Protein AF-A0A3D2UHZ9-F1 (afdb_monomer)

Sequence (102 aa):
VPLTVGFVSKWYLLQAAIKGGNWLAAVVVVVGSLMALVYIWKVIEVAYFKRRENDDPIEEAPLSLLIPTWTLVAASFWFGIDAGTTSDVAMSAAESLLGMMQ

Radius of gyration: 19.24 Å; Cα contacts (8 Å, |Δi|>4): 44; chains: 1; bounding box: 38×32×55 Å

Structure (mmCIF, N/CA/C/O backbone):
data_AF-A0A3D2UHZ9-F1
#
_entry.id   AF-A0A3D2UHZ9-F1
#
loop_
_atom_site.group_PDB
_atom_site.id
_atom_site.type_symbol
_atom_site.label_atom_id
_atom_site.label_alt_id
_atom_site.label_comp_id
_atom_site.label_asym_id
_atom_site.label_entity_id
_atom_site.label_seq_id
_atom_site.pdbx_PDB_ins_code
_atom_site.Cartn_x
_atom_site.Cartn_y
_atom_site.Cartn_z
_atom_site.occupancy
_atom_site.B_iso_or_equiv
_atom_site.auth_seq_id
_atom_site.auth_comp_id
_atom_site.auth_asym_id
_atom_site.auth_atom_id
_atom_site.pdbx_PDB_model_num
ATOM 1 N N . VAL A 1 1 ? -0.664 -6.940 0.789 1.00 71.00 1 VAL A N 1
ATOM 2 C CA . VAL A 1 1 ? 0.738 -7.308 1.070 1.00 71.00 1 VAL A CA 1
ATOM 3 C C . VAL A 1 1 ? 1.079 -6.755 2.441 1.00 71.00 1 VAL A C 1
ATOM 5 O O . VAL A 1 1 ? 0.888 -5.553 2.620 1.00 71.00 1 VAL A O 1
ATOM 8 N N . PRO A 1 2 ? 1.462 -7.598 3.413 1.00 72.62 2 PRO A N 1
ATOM 9 C CA . PRO A 1 2 ? 1.885 -7.127 4.733 1.00 72.62 2 PRO A CA 1
ATOM 10 C C . PRO A 1 2 ? 2.958 -6.033 4.601 1.00 72.62 2 PRO A C 1
ATOM 12 O O . PRO A 1 2 ? 3.725 -6.068 3.643 1.00 72.62 2 PRO A O 1
ATOM 15 N N . LEU A 1 3 ? 2.997 -5.071 5.531 1.00 73.81 3 LEU A N 1
ATOM 16 C CA . LEU A 1 3 ? 3.972 -3.958 5.574 1.00 73.81 3 LEU A CA 1
ATOM 17 C C . LEU A 1 3 ? 3.818 -2.855 4.511 1.00 73.81 3 LEU A C 1
ATOM 19 O O . LEU A 1 3 ? 4.672 -1.982 4.408 1.00 73.81 3 LEU A O 1
ATOM 23 N N . THR A 1 4 ? 2.737 -2.855 3.730 1.00 84.94 4 THR A N 1
ATOM 24 C CA . THR A 1 4 ? 2.414 -1.729 2.836 1.00 84.94 4 THR A CA 1
ATOM 25 C C . THR A 1 4 ? 1.359 -0.839 3.473 1.00 84.94 4 THR A C 1
ATOM 27 O O . THR A 1 4 ? 0.419 -1.346 4.093 1.00 84.94 4 THR A O 1
ATOM 30 N N . VAL A 1 5 ? 1.456 0.477 3.271 1.00 84.94 5 VAL A N 1
ATOM 31 C CA . VAL A 1 5 ? 0.471 1.440 3.801 1.00 84.94 5 VAL A CA 1
ATOM 32 C C . VAL A 1 5 ? -0.976 1.069 3.430 1.00 84.94 5 VAL A C 1
ATOM 34 O O . VAL A 1 5 ? -1.875 1.108 4.267 1.00 84.94 5 VAL A O 1
ATOM 37 N N . GLY A 1 6 ? -1.201 0.566 2.210 1.00 84.88 6 GLY A N 1
ATOM 38 C CA . GLY A 1 6 ? -2.527 0.134 1.758 1.00 84.88 6 GLY A CA 1
ATOM 39 C C . GLY A 1 6 ? -3.084 -1.090 2.496 1.00 84.88 6 GLY A C 1
ATOM 40 O O . GLY A 1 6 ? -4.302 -1.264 2.559 1.00 84.88 6 GLY A O 1
ATOM 41 N N . PHE A 1 7 ? -2.228 -1.945 3.067 1.00 86.94 7 PHE A N 1
ATOM 42 C CA . PHE A 1 7 ? -2.672 -3.041 3.932 1.00 86.94 7 PHE A CA 1
ATOM 43 C C . PHE A 1 7 ? -3.131 -2.520 5.293 1.00 86.94 7 PHE A C 1
ATOM 45 O O . PHE A 1 7 ? -4.193 -2.928 5.761 1.00 86.94 7 PHE A O 1
ATOM 52 N N . VAL A 1 8 ? -2.382 -1.582 5.880 1.00 87.00 8 VAL A N 1
ATOM 53 C CA . VAL A 1 8 ? -2.721 -0.953 7.162 1.00 87.00 8 VAL A CA 1
ATOM 54 C C . VAL A 1 8 ? -4.105 -0.308 7.083 1.00 87.00 8 VAL A C 1
ATOM 56 O O . VAL A 1 8 ? -4.980 -0.662 7.870 1.00 87.00 8 VAL A O 1
ATOM 59 N N . SER A 1 9 ? -4.371 0.537 6.081 1.00 87.31 9 SER A N 1
ATOM 60 C CA . SER A 1 9 ? -5.676 1.207 5.942 1.00 87.31 9 SER A CA 1
ATOM 61 C C . SER A 1 9 ? -6.847 0.218 5.872 1.00 87.31 9 SER A C 1
ATOM 63 O O . SER A 1 9 ? -7.860 0.388 6.550 1.00 87.31 9 SER A O 1
ATOM 65 N N . LYS A 1 10 ? -6.705 -0.862 5.095 1.00 89.62 10 LYS A N 1
ATOM 66 C CA . LYS A 1 10 ? -7.738 -1.905 4.978 1.00 89.62 10 LYS A CA 1
ATOM 67 C C . LYS A 1 10 ? -7.926 -2.686 6.273 1.00 89.62 10 LYS A C 1
ATOM 69 O O . LYS A 1 10 ? -9.048 -3.070 6.590 1.00 89.62 10 LYS A O 1
ATOM 74 N N . TRP A 1 11 ? -6.847 -2.909 7.018 1.00 90.25 11 TRP A N 1
ATOM 75 C CA . TRP A 1 11 ? -6.897 -3.583 8.309 1.00 90.25 11 TRP A CA 1
ATOM 76 C C . TRP A 1 11 ? -7.691 -2.775 9.340 1.00 90.25 11 TRP A C 1
ATOM 78 O O . TRP A 1 11 ? -8.543 -3.338 10.027 1.00 90.25 11 TRP A O 1
ATOM 88 N N . TYR A 1 12 ? -7.488 -1.455 9.396 1.00 90.56 12 TYR A N 1
ATOM 89 C CA . TYR A 1 12 ? -8.297 -0.570 10.242 1.00 90.56 12 TYR A CA 1
ATOM 90 C C . TYR A 1 12 ? -9.774 -0.583 9.836 1.00 90.56 12 TYR A C 1
ATOM 92 O O . TYR A 1 12 ? -10.633 -0.739 10.702 1.00 90.56 12 TYR A O 1
ATOM 100 N N . LEU A 1 13 ? -10.078 -0.501 8.535 1.00 92.06 13 LEU A N 1
ATOM 101 C CA . LEU A 1 13 ? -11.461 -0.572 8.042 1.00 92.06 13 LEU A CA 1
ATOM 102 C C . LEU A 1 13 ? -12.138 -1.897 8.403 1.00 92.06 13 LEU A C 1
ATOM 104 O O . LEU A 1 13 ? -13.285 -1.902 8.845 1.00 92.06 13 LEU A O 1
ATOM 108 N N . LEU A 1 14 ? -11.427 -3.016 8.254 1.00 94.62 14 LEU A N 1
ATOM 109 C CA . LEU A 1 14 ? -11.942 -4.334 8.607 1.00 94.62 14 LEU A CA 1
ATOM 110 C C . LEU A 1 14 ? -12.222 -4.441 10.113 1.00 94.62 14 LEU A C 1
ATOM 112 O O . LEU A 1 14 ? -13.304 -4.875 10.507 1.00 94.62 14 LEU A O 1
ATOM 116 N N . GLN A 1 15 ? -11.280 -4.005 10.955 1.00 93.56 15 GLN A N 1
ATOM 117 C CA . GLN A 1 15 ? -11.464 -3.998 12.407 1.00 93.56 15 GLN A CA 1
ATOM 118 C C . GLN A 1 15 ? -12.625 -3.095 12.838 1.00 93.56 15 GLN A C 1
ATOM 120 O O . GLN A 1 15 ? -13.430 -3.505 13.674 1.00 93.56 15 GLN A O 1
ATOM 125 N N . ALA A 1 16 ? -12.730 -1.891 12.271 1.00 92.69 16 ALA A N 1
ATOM 126 C CA . ALA A 1 16 ? -13.808 -0.954 12.570 1.00 92.69 16 ALA A CA 1
ATOM 127 C C . ALA A 1 16 ? -15.175 -1.513 12.147 1.00 92.69 16 ALA A C 1
ATOM 129 O O . ALA A 1 16 ? -16.125 -1.447 12.923 1.00 92.69 16 ALA A O 1
ATOM 130 N N . ALA A 1 17 ? -15.266 -2.132 10.965 1.00 94.50 17 ALA A N 1
ATOM 131 C CA . ALA A 1 17 ? -16.493 -2.755 10.477 1.00 94.50 17 ALA A CA 1
ATOM 132 C C . ALA A 1 17 ? -16.957 -3.909 11.379 1.00 94.50 17 ALA A C 1
ATOM 134 O O . ALA A 1 17 ? -18.131 -3.968 11.737 1.00 94.50 17 ALA A O 1
ATOM 135 N N . ILE A 1 18 ? -16.037 -4.787 11.796 1.00 95.44 18 ILE A N 1
ATOM 136 C CA . ILE A 1 18 ? -16.356 -5.906 12.694 1.00 95.44 18 ILE A CA 1
ATOM 137 C C . ILE A 1 18 ? -16.782 -5.387 14.074 1.00 95.44 18 ILE A C 1
ATOM 139 O O . ILE A 1 18 ? -17.820 -5.804 14.584 1.00 95.44 18 ILE A O 1
ATOM 143 N N . LYS A 1 19 ? -16.028 -4.449 14.667 1.00 93.75 19 LYS A N 1
ATOM 144 C CA . LYS A 1 19 ? -16.365 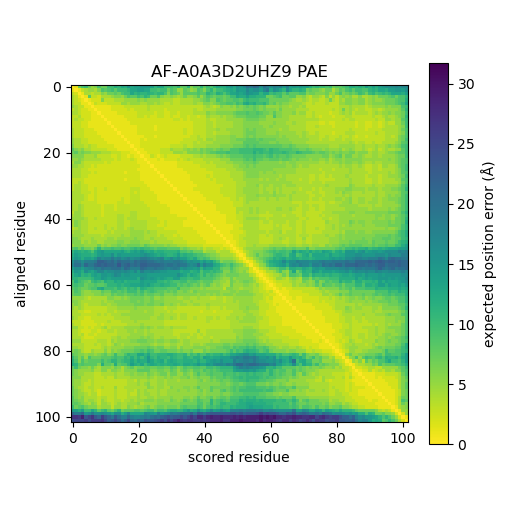-3.854 15.976 1.00 93.75 19 LYS A CA 1
ATOM 145 C C . LYS A 1 19 ? -17.690 -3.089 15.948 1.00 93.75 19 LYS A C 1
ATOM 147 O O . LYS A 1 19 ? -18.436 -3.141 16.917 1.00 93.75 19 LYS A O 1
ATOM 152 N N . GLY A 1 20 ? -17.994 -2.419 14.839 1.00 92.94 20 GLY A N 1
ATOM 153 C CA . GLY A 1 20 ? -19.267 -1.734 14.614 1.00 92.94 20 GLY A CA 1
ATOM 154 C C . GLY A 1 20 ? -20.426 -2.657 14.217 1.00 92.94 20 GLY A C 1
ATOM 155 O O . GLY A 1 20 ? -21.504 -2.158 13.912 1.00 92.94 20 GLY A O 1
ATOM 156 N N . GLY A 1 21 ? -20.223 -3.980 14.160 1.00 94.94 21 GLY A N 1
ATOM 157 C CA . GLY A 1 21 ? -21.248 -4.955 13.765 1.00 94.94 21 GLY A CA 1
ATOM 158 C C . GLY A 1 21 ? -21.636 -4.924 12.279 1.00 94.94 21 GLY A C 1
ATOM 159 O O . GLY A 1 21 ? -22.551 -5.637 11.865 1.00 94.94 21 GLY A O 1
ATOM 160 N N . ASN A 1 22 ? -20.949 -4.133 11.451 1.00 95.25 22 ASN A N 1
ATOM 161 C CA . ASN A 1 22 ? -21.223 -4.002 10.023 1.00 95.25 22 ASN A CA 1
ATOM 162 C C . ASN A 1 22 ? -20.497 -5.093 9.221 1.00 95.25 22 ASN A C 1
ATOM 164 O O . ASN A 1 22 ? -19.482 -4.866 8.554 1.00 95.25 22 ASN A O 1
ATOM 168 N N . TRP A 1 23 ? -21.051 -6.301 9.272 1.00 93.69 23 TRP A N 1
ATOM 169 C CA . TRP A 1 23 ? -20.515 -7.462 8.563 1.00 93.69 23 TRP A CA 1
ATOM 170 C C . TRP A 1 23 ? -20.491 -7.293 7.042 1.00 93.69 23 TRP A C 1
ATOM 172 O O . TRP A 1 23 ? -19.578 -7.798 6.391 1.00 93.69 23 TRP A O 1
ATOM 182 N N . LEU A 1 24 ? -21.444 -6.549 6.469 1.00 95.88 24 LEU A N 1
ATOM 183 C CA . LEU A 1 24 ? -21.467 -6.284 5.030 1.00 95.88 24 LEU A CA 1
ATOM 184 C C . LEU A 1 24 ? -20.227 -5.490 4.603 1.00 95.88 24 LEU A C 1
ATOM 186 O O . LEU A 1 24 ? -19.543 -5.885 3.660 1.00 95.88 24 LEU A O 1
ATOM 190 N N . ALA A 1 25 ? -19.893 -4.419 5.327 1.00 94.69 25 ALA A N 1
ATOM 191 C CA . ALA A 1 25 ? -18.686 -3.641 5.064 1.00 94.69 25 ALA A CA 1
ATOM 192 C C . ALA A 1 25 ? -17.416 -4.496 5.214 1.00 94.69 25 ALA A C 1
ATOM 194 O O . ALA A 1 25 ? -16.531 -4.428 4.361 1.00 94.69 25 ALA A O 1
ATOM 195 N N . ALA A 1 26 ? -17.348 -5.354 6.238 1.00 95.31 26 ALA A N 1
ATOM 196 C CA . ALA A 1 26 ? -16.223 -6.270 6.427 1.00 95.31 26 ALA A CA 1
ATOM 197 C C . ALA A 1 26 ? -16.035 -7.213 5.221 1.00 95.31 26 ALA A C 1
ATOM 199 O O . ALA A 1 26 ? -14.927 -7.335 4.693 1.00 95.31 26 ALA A O 1
ATOM 200 N N . VAL A 1 27 ? -17.121 -7.825 4.732 1.00 96.50 27 VAL A N 1
ATOM 201 C CA . VAL A 1 27 ? -17.093 -8.698 3.546 1.00 96.50 27 VAL A CA 1
ATOM 202 C C . VAL A 1 27 ? -16.654 -7.924 2.305 1.00 96.50 27 VAL A C 1
ATOM 204 O O . VAL A 1 27 ? -15.785 -8.396 1.574 1.00 96.50 27 VAL A O 1
ATOM 207 N N . VAL A 1 28 ? -17.192 -6.722 2.084 1.00 96.50 28 VAL A N 1
ATOM 208 C CA . VAL A 1 28 ? -16.813 -5.869 0.946 1.00 96.50 28 VAL A CA 1
ATOM 209 C C . VAL A 1 28 ? -15.317 -5.546 0.968 1.00 96.50 28 VAL A C 1
ATOM 211 O O . VAL A 1 28 ? -14.655 -5.655 -0.065 1.00 96.50 28 VAL A O 1
ATOM 214 N N . VAL A 1 29 ? -14.754 -5.214 2.134 1.00 95.19 29 VAL A N 1
ATOM 215 C CA . VAL A 1 29 ? -13.315 -4.930 2.279 1.00 95.19 29 VAL A CA 1
ATOM 216 C C . VAL A 1 29 ? -12.465 -6.155 1.928 1.00 95.19 29 VAL A C 1
ATOM 218 O O . VAL A 1 29 ? -11.465 -6.026 1.211 1.00 95.19 29 VAL A O 1
ATOM 221 N N . VAL A 1 30 ? -12.855 -7.344 2.396 1.00 94.81 30 VAL A N 1
ATOM 222 C CA . VAL A 1 30 ? -12.125 -8.593 2.124 1.00 94.81 30 VAL A CA 1
ATOM 223 C C . VAL A 1 30 ? -12.223 -8.974 0.648 1.00 94.81 30 VAL A C 1
ATOM 225 O O . VAL A 1 30 ? -11.195 -9.142 -0.010 1.00 94.81 30 VAL A O 1
ATOM 228 N N . VAL A 1 31 ? -13.438 -9.052 0.102 1.00 96.75 31 VAL A N 1
ATOM 229 C CA . VAL A 1 31 ? -13.675 -9.434 -1.298 1.00 96.75 31 VAL A CA 1
ATOM 230 C C . VAL A 1 31 ? -13.024 -8.434 -2.247 1.00 96.75 31 VAL A C 1
ATOM 232 O O . VAL A 1 31 ? -12.293 -8.841 -3.148 1.00 96.75 31 VAL A O 1
ATOM 235 N N . GLY A 1 32 ? -13.190 -7.131 -2.010 1.00 95.00 32 GLY A N 1
ATOM 236 C CA . GLY A 1 32 ? -12.543 -6.092 -2.811 1.00 95.00 32 GLY A CA 1
ATOM 237 C C . GLY A 1 32 ? -11.015 -6.190 -2.776 1.00 95.00 32 GLY A C 1
ATOM 238 O O . GLY A 1 32 ? -10.347 -5.965 -3.785 1.00 95.00 32 GLY A O 1
ATOM 239 N N . SER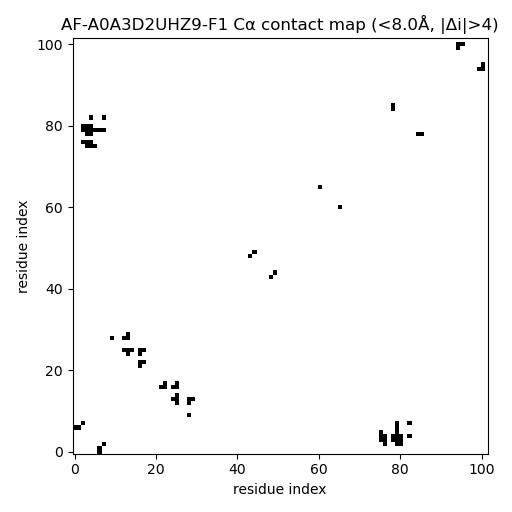 A 1 33 ? -10.438 -6.601 -1.643 1.00 92.31 33 SER A N 1
ATOM 240 C CA . SER A 1 33 ? -8.991 -6.822 -1.530 1.00 92.31 33 SER A CA 1
ATOM 241 C C . SER A 1 33 ? -8.507 -8.046 -2.301 1.00 92.31 33 SER A C 1
ATOM 243 O O . SER A 1 33 ? -7.449 -7.976 -2.926 1.00 92.31 33 SER A O 1
ATOM 245 N N . LEU A 1 34 ? -9.279 -9.134 -2.299 1.00 94.00 34 LEU A N 1
ATOM 246 C CA . LEU A 1 34 ? -8.990 -10.321 -3.108 1.00 94.00 34 LEU A CA 1
ATOM 247 C C . LEU A 1 34 ? -9.127 -10.022 -4.602 1.00 94.00 34 LEU A C 1
ATOM 249 O O . LEU A 1 34 ? -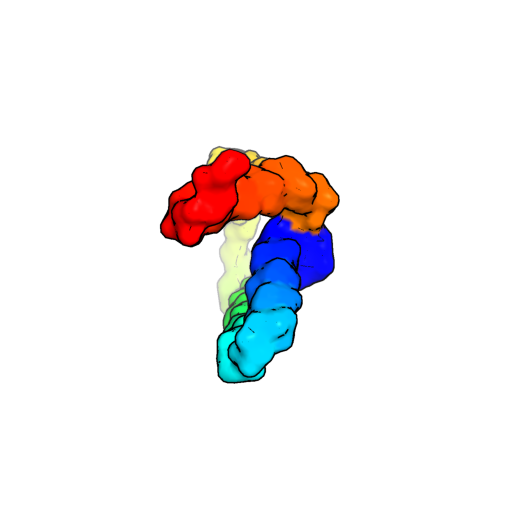8.253 -10.390 -5.384 1.00 94.00 34 LEU A O 1
ATOM 253 N N . MET A 1 35 ? -10.173 -9.294 -4.998 1.00 96.12 35 MET A N 1
ATOM 254 C CA . MET A 1 35 ? -10.340 -8.848 -6.379 1.00 96.12 35 MET A CA 1
ATOM 255 C C . MET A 1 35 ? -9.143 -8.008 -6.824 1.00 96.12 35 MET A C 1
ATOM 257 O O . MET A 1 35 ? -8.559 -8.301 -7.863 1.00 96.12 35 MET A O 1
ATOM 261 N N . ALA A 1 36 ? -8.713 -7.028 -6.024 1.00 93.56 36 ALA A N 1
ATOM 262 C CA . ALA A 1 36 ? -7.540 -6.213 -6.344 1.00 93.56 36 ALA A CA 1
ATOM 263 C C . ALA A 1 36 ? -6.277 -7.063 -6.588 1.00 93.56 36 ALA A C 1
ATOM 265 O O . ALA A 1 36 ? -5.523 -6.775 -7.516 1.00 93.56 36 ALA A O 1
ATOM 266 N N . LEU A 1 37 ? -6.072 -8.136 -5.813 1.00 92.56 37 LEU A N 1
ATOM 267 C CA . LEU A 1 37 ? -4.964 -9.068 -6.032 1.00 92.56 37 LEU A CA 1
ATOM 268 C C . LEU A 1 37 ? -5.071 -9.770 -7.392 1.00 92.56 37 LEU A C 1
ATOM 270 O O . LEU A 1 37 ? -4.093 -9.794 -8.135 1.00 92.56 37 LEU A O 1
ATOM 274 N N . VAL A 1 38 ? -6.251 -10.288 -7.744 1.00 95.50 38 VAL A N 1
ATOM 275 C CA . VAL A 1 38 ? -6.494 -10.934 -9.048 1.00 95.50 38 VAL A CA 1
ATOM 276 C C . VAL A 1 38 ? -6.269 -9.954 -10.203 1.00 95.50 38 VAL A C 1
ATOM 278 O O . VAL A 1 38 ? -5.681 -10.320 -11.219 1.00 95.50 38 VAL A O 1
ATOM 281 N N . TYR A 1 39 ? -6.708 -8.703 -10.059 1.00 95.50 39 TYR A N 1
ATOM 282 C CA . TYR A 1 39 ? -6.508 -7.676 -11.082 1.00 95.50 39 TYR A CA 1
ATOM 283 C C . TYR A 1 39 ? -5.029 -7.350 -11.292 1.00 95.50 39 TYR A C 1
ATOM 285 O O . TYR A 1 39 ? -4.573 -7.324 -12.433 1.00 95.50 39 TYR A O 1
ATOM 293 N N . ILE A 1 40 ? -4.270 -7.150 -10.211 1.00 94.56 40 ILE A N 1
ATOM 294 C CA . ILE A 1 40 ? -2.826 -6.890 -10.301 1.00 94.56 40 ILE A CA 1
ATOM 295 C C . ILE A 1 40 ? -2.094 -8.113 -10.862 1.00 94.56 40 ILE A C 1
ATOM 297 O O . ILE A 1 40 ? -1.196 -7.963 -11.688 1.00 94.56 40 ILE A O 1
ATOM 301 N N . TRP A 1 41 ? -2.507 -9.323 -10.479 1.00 94.81 41 TRP A N 1
ATOM 302 C CA . TRP A 1 41 ? -1.914 -10.556 -10.989 1.00 94.81 41 TRP A CA 1
ATOM 303 C C . TRP A 1 41 ? -1.984 -10.654 -12.514 1.00 94.81 41 TRP A C 1
ATOM 305 O O . TRP A 1 41 ? -0.983 -10.978 -13.143 1.00 94.81 41 TRP A O 1
ATOM 315 N N . LYS A 1 42 ? -3.117 -10.286 -13.126 1.00 93.81 42 LYS A N 1
ATOM 316 C CA . LYS A 1 42 ? -3.247 -10.255 -14.594 1.00 93.81 42 LYS A CA 1
ATOM 317 C C . LYS A 1 42 ? -2.211 -9.345 -15.259 1.00 93.81 42 LYS A C 1
ATOM 319 O O . LYS A 1 42 ? -1.722 -9.661 -16.339 1.00 93.81 42 LYS A O 1
ATOM 324 N N . VAL A 1 43 ? -1.869 -8.222 -14.626 1.00 95.31 43 VAL A N 1
ATOM 325 C CA . VAL A 1 43 ? -0.832 -7.310 -15.133 1.00 95.31 43 VAL A CA 1
ATOM 326 C C . VAL A 1 43 ? 0.547 -7.954 -15.018 1.00 95.31 43 VAL A C 1
ATOM 328 O O . VAL A 1 43 ? 1.307 -7.928 -15.980 1.00 95.31 43 VAL A O 1
ATOM 331 N N . ILE A 1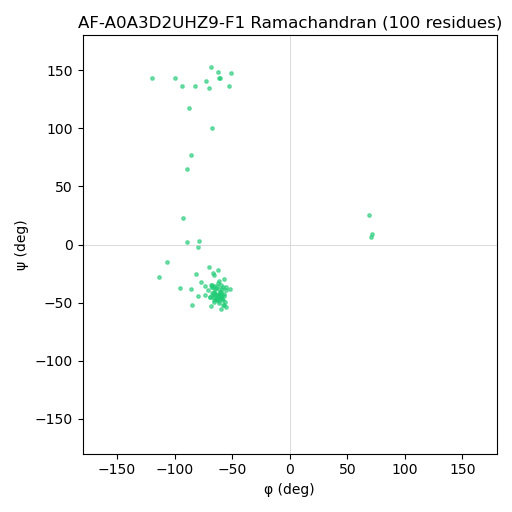 44 ? 0.850 -8.579 -13.876 1.00 95.12 44 ILE A N 1
ATOM 332 C CA . ILE A 1 44 ? 2.120 -9.286 -13.649 1.00 95.12 44 ILE A CA 1
ATOM 333 C C . ILE A 1 44 ? 2.293 -10.430 -14.655 1.00 95.12 44 ILE A C 1
ATOM 335 O O . ILE A 1 44 ? 3.362 -10.580 -15.241 1.00 95.12 44 ILE A O 1
ATOM 339 N N . GLU A 1 45 ? 1.239 -11.209 -14.893 1.00 94.69 45 GLU A N 1
ATOM 340 C CA . GLU A 1 45 ? 1.233 -12.304 -15.863 1.00 94.69 45 GLU A CA 1
ATOM 341 C C . GLU A 1 45 ? 1.617 -11.812 -17.264 1.00 94.69 45 GLU A C 1
ATOM 343 O O . GLU A 1 45 ? 2.511 -12.360 -17.908 1.00 94.69 45 GLU A O 1
ATOM 348 N N . VAL A 1 46 ? 0.984 -10.732 -17.721 1.00 92.94 46 VAL A N 1
ATOM 349 C CA . VAL A 1 46 ? 1.272 -10.151 -19.035 1.00 92.94 46 VAL A CA 1
ATOM 350 C C . VAL A 1 46 ? 2.673 -9.545 -19.092 1.00 92.94 46 VAL A C 1
ATOM 352 O O . VAL A 1 46 ? 3.358 -9.733 -20.092 1.00 92.94 46 VAL A O 1
ATOM 355 N N . ALA A 1 47 ? 3.102 -8.841 -18.045 1.00 91.12 47 ALA A N 1
ATOM 356 C CA . ALA A 1 47 ? 4.370 -8.117 -18.040 1.00 91.12 47 ALA A CA 1
ATOM 357 C C . ALA A 1 47 ? 5.600 -9.032 -17.923 1.00 91.12 47 ALA A C 1
ATOM 359 O O . ALA A 1 47 ? 6.628 -8.735 -18.524 1.00 91.12 47 ALA A O 1
ATOM 360 N N . TYR A 1 48 ? 5.507 -10.126 -17.159 1.00 90.44 48 TYR A N 1
ATOM 361 C CA . TYR A 1 48 ? 6.666 -10.965 -16.831 1.00 90.44 48 TYR A CA 1
ATOM 362 C C . TYR A 1 48 ? 6.620 -12.369 -17.440 1.00 90.44 48 TYR A C 1
ATOM 364 O O . TYR A 1 48 ? 7.677 -12.954 -17.667 1.00 90.44 48 TYR A O 1
ATOM 372 N N . PHE A 1 49 ? 5.433 -12.934 -17.693 1.00 91.12 49 PHE A N 1
ATOM 373 C CA . PHE A 1 49 ? 5.302 -14.342 -18.097 1.00 91.12 49 PHE A CA 1
ATOM 374 C C . PHE A 1 49 ? 4.957 -14.541 -19.576 1.00 91.12 49 PHE A C 1
ATOM 376 O O . PHE A 1 49 ? 5.121 -15.649 -20.092 1.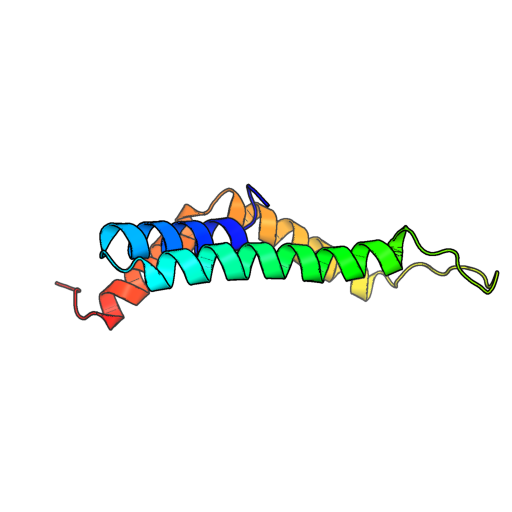00 91.12 49 PHE A O 1
ATOM 383 N N . LYS A 1 50 ? 4.509 -13.502 -20.289 1.00 87.38 50 LYS A N 1
ATOM 384 C CA . LYS A 1 50 ? 4.259 -13.606 -21.732 1.00 87.38 50 LYS A CA 1
ATOM 385 C C . LYS A 1 50 ? 5.543 -13.442 -22.540 1.00 87.38 50 LYS A C 1
ATOM 387 O O . LYS A 1 50 ? 6.350 -12.551 -22.295 1.00 87.38 50 LYS A O 1
ATOM 392 N N . ARG A 1 51 ? 5.704 -14.305 -23.548 1.00 81.81 51 ARG A N 1
ATOM 393 C CA . ARG A 1 51 ? 6.783 -14.207 -24.535 1.00 81.81 51 ARG A CA 1
ATOM 394 C C . ARG A 1 51 ? 6.529 -12.991 -25.427 1.00 81.81 51 ARG A C 1
ATOM 396 O O . ARG A 1 51 ? 5.409 -12.793 -25.890 1.00 81.81 51 ARG A O 1
ATOM 403 N N . ARG A 1 52 ? 7.570 -12.201 -25.675 1.00 81.69 52 ARG A N 1
ATOM 404 C CA . ARG A 1 52 ? 7.526 -11.107 -26.647 1.00 81.69 52 ARG A CA 1
ATOM 405 C C . ARG A 1 52 ? 7.514 -11.681 -28.069 1.00 81.69 52 ARG A C 1
ATOM 407 O O . ARG A 1 52 ? 8.198 -12.666 -28.330 1.00 81.69 52 ARG A O 1
ATOM 414 N N . GLU A 1 53 ? 6.735 -11.071 -28.959 1.00 80.62 53 GLU A N 1
ATOM 415 C CA . GLU A 1 53 ? 6.639 -11.481 -30.371 1.00 80.62 53 GLU A CA 1
ATOM 416 C C . GLU A 1 53 ? 7.785 -10.929 -31.241 1.00 80.62 53 GLU A C 1
ATOM 418 O O . GLU A 1 53 ? 8.135 -11.555 -32.234 1.00 80.62 53 GLU A O 1
ATOM 423 N N . ASN A 1 54 ? 8.402 -9.805 -30.848 1.00 79.81 54 ASN A N 1
ATOM 424 C CA . ASN A 1 54 ? 9.478 -9.129 -31.589 1.00 79.81 54 ASN A CA 1
ATOM 425 C C . ASN A 1 54 ? 10.774 -9.055 -30.765 1.00 79.81 54 ASN A C 1
ATOM 427 O O . ASN A 1 54 ? 10.717 -8.803 -29.564 1.00 79.81 54 ASN A O 1
ATOM 431 N N . ASP A 1 55 ? 11.931 -9.188 -31.413 1.00 79.00 55 ASP A N 1
ATOM 432 C CA . ASP A 1 55 ? 13.264 -9.151 -30.781 1.00 79.00 55 ASP A CA 1
ATOM 433 C C . ASP A 1 55 ? 13.904 -7.742 -30.763 1.00 79.00 55 ASP A C 1
ATOM 435 O O . ASP A 1 55 ? 15.126 -7.615 -30.681 1.00 79.00 55 ASP A O 1
ATOM 439 N N . ASP A 1 56 ? 13.121 -6.653 -30.847 1.00 81.81 56 ASP A N 1
ATOM 440 C CA . ASP A 1 56 ? 13.724 -5.307 -30.859 1.00 81.81 56 ASP A CA 1
ATOM 441 C C . ASP A 1 56 ? 14.498 -5.035 -29.555 1.00 81.81 56 ASP A C 1
ATOM 443 O O . ASP A 1 56 ? 14.031 -5.426 -28.472 1.00 81.81 56 ASP A O 1
ATOM 447 N N . PRO A 1 57 ? 15.643 -4.329 -29.632 1.00 81.00 57 PRO A N 1
ATOM 448 C CA . PRO A 1 57 ? 16.469 -4.026 -28.472 1.00 81.00 57 PRO A CA 1
ATOM 449 C C . PRO A 1 57 ? 15.653 -3.361 -27.358 1.00 81.00 57 PRO A C 1
ATOM 451 O O . PRO A 1 57 ? 14.809 -2.499 -27.598 1.00 81.00 57 PRO A O 1
ATOM 454 N N . ILE A 1 58 ? 15.888 -3.814 -26.127 1.00 82.12 58 ILE A N 1
ATOM 455 C CA . ILE A 1 58 ? 15.220 -3.308 -24.929 1.00 82.12 58 ILE A CA 1
ATOM 456 C C . ILE A 1 58 ? 16.024 -2.114 -24.421 1.00 82.12 58 ILE A C 1
ATOM 458 O O . ILE A 1 58 ? 17.177 -2.275 -24.028 1.00 82.12 58 ILE A O 1
ATOM 462 N N . GLU A 1 59 ? 15.406 -0.938 -24.399 1.00 85.56 59 GLU A N 1
ATOM 463 C CA . GLU A 1 59 ? 15.924 0.205 -23.650 1.00 85.56 59 GLU A CA 1
ATOM 464 C C . GLU A 1 59 ? 15.287 0.251 -22.261 1.00 85.56 59 GLU A C 1
ATOM 466 O O . GLU A 1 59 ? 14.082 0.043 -22.093 1.00 85.56 59 GLU A O 1
ATOM 471 N N . GLU A 1 60 ? 16.112 0.513 -21.248 1.00 84.94 60 GLU A N 1
ATOM 472 C CA . GLU A 1 60 ? 15.619 0.754 -19.897 1.00 84.94 60 GLU A CA 1
ATOM 473 C C . GLU A 1 60 ? 14.843 2.075 -19.818 1.00 84.94 60 GLU A C 1
ATOM 475 O O . GLU A 1 60 ? 15.085 3.023 -20.568 1.00 84.94 60 GLU A O 1
ATOM 480 N N . ALA A 1 61 ? 13.904 2.152 -18.871 1.00 89.06 61 ALA A N 1
ATOM 481 C CA . ALA A 1 61 ? 13.164 3.380 -18.620 1.00 89.06 61 ALA A CA 1
ATOM 482 C C . ALA A 1 61 ? 14.116 4.517 -18.197 1.00 89.06 61 ALA A C 1
ATOM 484 O O . ALA A 1 61 ? 15.061 4.285 -17.438 1.00 89.06 61 ALA A O 1
ATOM 485 N N . PRO A 1 62 ? 13.857 5.768 -18.617 1.00 94.00 62 PRO A N 1
ATOM 486 C CA . PRO A 1 62 ? 14.709 6.894 -18.262 1.00 94.00 62 PRO A CA 1
ATOM 487 C C . PRO A 1 62 ? 14.736 7.119 -16.744 1.00 94.00 62 PRO A C 1
ATOM 489 O O . PRO A 1 62 ? 13.739 6.926 -16.040 1.00 94.00 62 PRO A O 1
ATOM 492 N N . LEU A 1 63 ? 15.868 7.615 -16.237 1.00 93.06 63 LEU A N 1
ATOM 493 C CA . LEU A 1 63 ? 16.069 7.873 -14.803 1.00 93.06 63 LEU A CA 1
ATOM 494 C C . LEU A 1 63 ? 15.017 8.819 -14.203 1.00 93.06 63 LEU A C 1
ATOM 496 O O . LEU A 1 63 ? 14.657 8.679 -13.035 1.00 93.06 63 LEU A O 1
ATOM 500 N N . SER A 1 64 ? 14.480 9.742 -15.004 1.00 94.00 64 SER A N 1
ATOM 501 C CA . SER A 1 64 ? 13.401 10.651 -14.602 1.00 94.00 64 SER A CA 1
ATOM 502 C C . SER A 1 64 ? 12.099 9.935 -14.224 1.00 94.00 64 SER A C 1
ATOM 504 O O . SER A 1 64 ? 11.307 10.499 -13.476 1.00 94.00 64 SER A O 1
ATOM 506 N N . LEU A 1 65 ? 11.883 8.703 -14.696 1.00 94.00 65 LEU A N 1
ATOM 507 C CA . LEU A 1 65 ? 10.743 7.862 -14.324 1.00 94.00 65 LEU A CA 1
ATOM 508 C C . LEU A 1 65 ? 11.098 6.906 -13.180 1.00 94.00 65 LEU A C 1
ATOM 510 O O . LEU A 1 65 ? 10.285 6.680 -12.280 1.00 94.00 65 LEU A O 1
ATOM 514 N N . LEU A 1 66 ? 12.323 6.375 -13.182 1.00 93.81 66 LEU A N 1
ATOM 515 C CA . LEU A 1 66 ? 12.782 5.434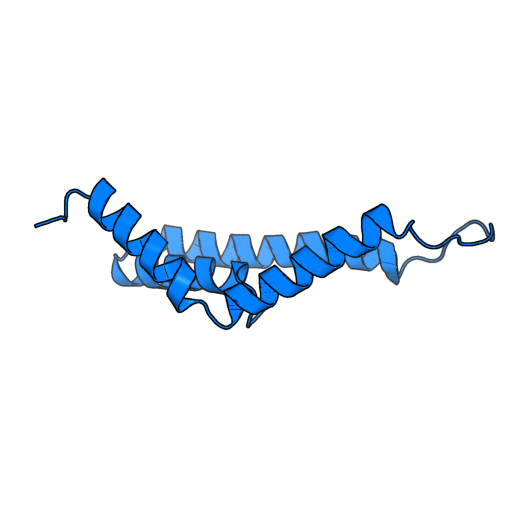 -12.161 1.00 93.81 66 LEU A CA 1
ATOM 516 C C . LEU A 1 66 ? 12.890 6.087 -10.782 1.00 93.81 66 LEU A C 1
ATOM 518 O O . LEU A 1 66 ? 12.408 5.508 -9.809 1.00 93.81 66 LEU A O 1
ATOM 522 N N . ILE A 1 67 ? 13.476 7.287 -10.693 1.00 96.69 67 ILE A N 1
ATOM 523 C CA . ILE A 1 67 ? 13.715 7.956 -9.407 1.00 96.69 67 ILE A CA 1
ATOM 524 C C . ILE A 1 67 ? 12.394 8.195 -8.652 1.00 96.69 67 ILE A C 1
ATOM 526 O O . ILE A 1 67 ? 12.269 7.673 -7.543 1.00 96.69 67 ILE A O 1
ATOM 530 N N . PRO A 1 68 ? 11.372 8.872 -9.222 1.00 96.19 68 PRO A N 1
ATOM 531 C CA . PRO A 1 68 ? 10.107 9.079 -8.516 1.00 96.19 68 PRO A CA 1
ATOM 532 C C . PRO A 1 68 ? 9.399 7.769 -8.160 1.00 96.19 68 PRO A C 1
ATOM 534 O O . PRO A 1 68 ? 8.839 7.648 -7.072 1.00 96.19 68 PRO A O 1
ATOM 537 N N . THR A 1 69 ? 9.448 6.771 -9.049 1.00 95.88 69 THR A N 1
ATOM 538 C CA . THR A 1 69 ? 8.809 5.468 -8.811 1.00 95.88 69 THR A CA 1
ATOM 539 C C . THR A 1 69 ? 9.418 4.782 -7.592 1.00 95.88 69 THR A C 1
ATOM 541 O O . THR A 1 69 ? 8.691 4.375 -6.685 1.00 95.88 69 THR A O 1
ATOM 544 N N . TRP A 1 70 ? 10.748 4.714 -7.518 1.00 96.12 70 TRP A N 1
ATOM 545 C CA . TRP A 1 70 ? 11.442 4.127 -6.372 1.00 96.12 70 TRP A CA 1
ATOM 546 C C . TRP A 1 70 ? 11.241 4.925 -5.086 1.00 96.12 70 TRP A C 1
ATOM 548 O O . TRP A 1 70 ? 11.077 4.322 -4.024 1.00 96.12 70 TRP A O 1
ATOM 558 N N . THR A 1 71 ? 11.167 6.257 -5.165 1.00 96.00 71 THR A N 1
ATOM 559 C CA . THR A 1 71 ? 10.806 7.094 -4.013 1.00 96.00 71 THR A CA 1
ATOM 560 C C . THR A 1 71 ? 9.419 6.738 -3.474 1.00 96.00 71 THR A C 1
ATOM 562 O O . THR A 1 71 ? 9.266 6.551 -2.268 1.00 96.00 71 THR A O 1
ATOM 565 N N . LEU A 1 72 ? 8.415 6.577 -4.342 1.00 92.75 72 LEU A N 1
ATOM 566 C CA . LEU A 1 72 ? 7.057 6.200 -3.929 1.00 92.75 72 LEU A CA 1
ATOM 567 C C . LEU A 1 72 ? 6.980 4.773 -3.375 1.00 92.75 72 LEU A C 1
ATOM 569 O O . LEU A 1 72 ? 6.247 4.523 -2.414 1.00 92.75 72 LEU A O 1
ATOM 573 N N . VAL A 1 73 ? 7.746 3.841 -3.945 1.00 92.81 73 VAL A N 1
ATOM 574 C CA . VAL A 1 73 ? 7.862 2.475 -3.419 1.00 92.81 73 VAL A CA 1
ATOM 575 C C . VAL A 1 73 ? 8.440 2.510 -2.005 1.00 92.81 73 VAL A C 1
ATOM 577 O O . VAL A 1 73 ? 7.831 1.959 -1.088 1.00 92.81 73 VAL A O 1
ATOM 580 N N . ALA A 1 74 ? 9.556 3.214 -1.799 1.00 92.31 74 ALA A N 1
ATOM 581 C CA . ALA A 1 74 ? 10.173 3.360 -0.483 1.00 92.31 74 ALA A CA 1
ATOM 582 C C . ALA A 1 74 ? 9.219 4.022 0.524 1.00 92.31 74 ALA A C 1
ATOM 584 O O . ALA A 1 74 ? 9.052 3.512 1.631 1.00 92.31 74 ALA A O 1
ATOM 585 N N . ALA A 1 75 ? 8.525 5.091 0.124 1.00 90.31 75 ALA A N 1
ATOM 586 C CA . ALA A 1 75 ? 7.519 5.747 0.957 1.00 90.31 75 ALA A CA 1
ATOM 587 C C . ALA A 1 75 ? 6.373 4.792 1.343 1.00 90.31 75 ALA A C 1
ATOM 589 O O . ALA A 1 75 ? 5.950 4.769 2.496 1.00 90.31 75 ALA A O 1
ATOM 590 N N . SER A 1 76 ? 5.909 3.950 0.413 1.00 88.38 76 SER A N 1
ATOM 591 C CA . SER A 1 76 ? 4.834 2.977 0.667 1.00 88.38 76 SER A CA 1
ATOM 592 C C . SER A 1 76 ? 5.201 1.941 1.735 1.00 88.38 76 SER A C 1
ATOM 594 O O . SER A 1 76 ? 4.317 1.486 2.469 1.00 88.38 76 SER A O 1
ATOM 596 N N . PHE A 1 77 ? 6.483 1.570 1.816 1.00 89.31 77 PHE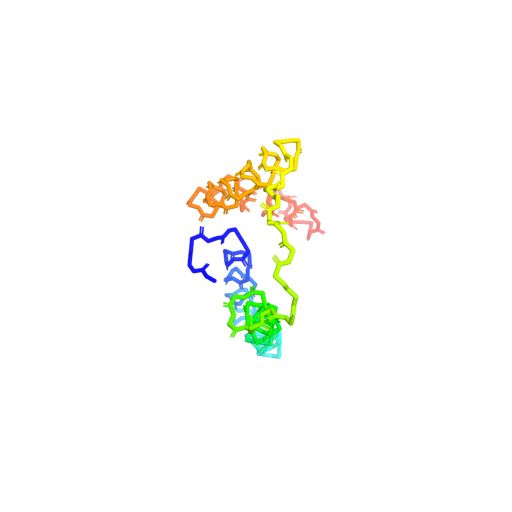 A N 1
ATOM 597 C CA . PHE A 1 77 ? 7.014 0.713 2.877 1.00 89.31 77 PHE A CA 1
ATOM 598 C C . PHE A 1 77 ? 7.259 1.489 4.169 1.00 89.31 77 PHE A C 1
ATOM 600 O O . PHE A 1 77 ? 6.864 1.016 5.230 1.00 89.31 77 PHE A O 1
ATOM 607 N N . TRP A 1 78 ? 7.847 2.688 4.092 1.00 87.12 78 TRP A N 1
ATOM 608 C CA . TRP A 1 78 ? 8.100 3.538 5.258 1.00 87.12 78 TRP A CA 1
ATOM 609 C C . TRP A 1 78 ? 6.811 3.810 6.041 1.00 87.12 78 TRP A C 1
ATOM 611 O O . TRP A 1 78 ? 6.731 3.475 7.218 1.00 87.12 78 TRP A O 1
ATOM 621 N N . PHE A 1 79 ? 5.766 4.302 5.368 1.00 84.88 79 PHE A N 1
ATOM 622 C CA . PHE A 1 79 ? 4.451 4.540 5.977 1.00 84.88 79 PHE A CA 1
ATOM 623 C C . PHE A 1 79 ? 3.696 3.252 6.333 1.00 84.88 79 PHE A C 1
ATOM 625 O O . PHE A 1 79 ? 2.752 3.280 7.116 1.00 84.88 79 PHE A O 1
ATOM 632 N N . GLY A 1 80 ? 4.067 2.117 5.737 1.00 83.75 80 GLY A N 1
ATOM 633 C CA . GLY A 1 80 ? 3.514 0.816 6.104 1.00 83.75 80 GLY A CA 1
ATOM 634 C C . GLY A 1 80 ? 4.108 0.253 7.396 1.00 83.75 80 GLY A C 1
ATOM 635 O O .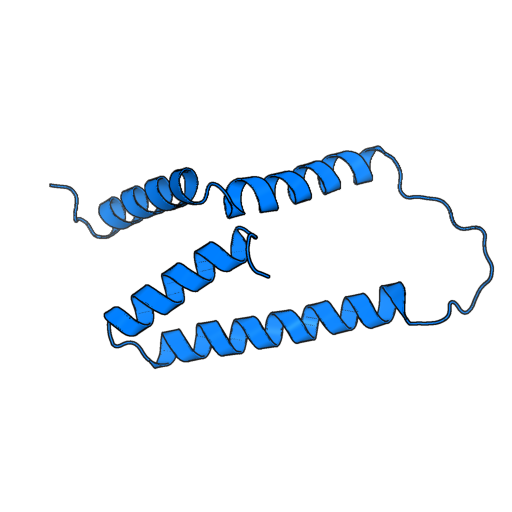 GLY A 1 80 ? 3.401 -0.440 8.126 1.00 83.75 80 GLY A O 1
ATOM 636 N N . ILE A 1 81 ? 5.384 0.543 7.672 1.00 83.94 81 ILE A N 1
ATOM 637 C CA . ILE A 1 81 ? 6.096 0.124 8.886 1.00 83.94 81 ILE A CA 1
ATOM 638 C C . ILE A 1 81 ? 5.825 1.112 10.026 1.00 83.94 81 ILE A C 1
ATOM 640 O O . ILE A 1 81 ? 5.374 0.692 11.090 1.00 83.94 81 ILE A O 1
ATOM 644 N N . ASP A 1 82 ? 6.033 2.412 9.796 1.00 81.12 82 ASP A N 1
ATOM 645 C CA . ASP A 1 82 ? 5.647 3.479 10.726 1.00 81.12 82 ASP A CA 1
ATOM 646 C C . ASP A 1 82 ? 4.216 3.947 10.438 1.00 81.12 82 ASP A C 1
ATOM 648 O O . ASP A 1 82 ? 3.943 5.063 9.989 1.00 81.12 82 ASP A O 1
ATOM 652 N N . ALA A 1 83 ? 3.277 3.029 10.653 1.00 76.00 83 ALA A N 1
ATOM 653 C CA . ALA A 1 83 ? 1.860 3.295 10.456 1.00 76.00 83 ALA A CA 1
ATOM 654 C C . ALA A 1 83 ? 1.305 4.343 11.437 1.00 76.00 83 ALA A C 1
ATOM 656 O O . ALA A 1 83 ? 0.338 5.020 11.088 1.00 76.00 83 ALA A O 1
ATOM 657 N N . GLY A 1 84 ? 1.914 4.483 12.624 1.00 73.38 84 GLY A N 1
ATOM 658 C CA . GLY A 1 84 ? 1.422 5.319 13.725 1.00 73.38 84 GLY A CA 1
ATOM 659 C C . GLY A 1 84 ? 1.251 6.778 13.316 1.00 73.38 84 GLY A C 1
ATOM 660 O O . GLY A 1 84 ? 0.149 7.317 13.380 1.00 73.38 84 GLY A O 1
ATOM 661 N N . THR A 1 85 ? 2.301 7.374 12.746 1.00 75.38 85 THR A N 1
ATOM 662 C CA . THR A 1 85 ? 2.298 8.782 12.318 1.00 75.38 85 THR A CA 1
ATOM 663 C C . THR A 1 85 ? 1.155 9.108 11.345 1.00 75.38 85 THR A C 1
ATOM 665 O O . THR A 1 85 ? 0.564 10.184 11.401 1.00 75.38 85 THR A O 1
ATOM 668 N N . THR A 1 86 ? 0.804 8.176 10.453 1.00 81.62 86 THR A N 1
ATOM 669 C CA . THR A 1 86 ? -0.269 8.392 9.464 1.00 81.62 86 THR A CA 1
ATOM 670 C C . THR A 1 86 ? -1.649 8.061 10.036 1.00 81.62 86 THR A C 1
ATOM 672 O O . THR A 1 86 ? -2.621 8.763 9.743 1.00 81.62 86 THR A O 1
ATOM 675 N N . SER A 1 87 ? -1.759 7.005 10.848 1.00 83.12 87 SER A N 1
ATOM 676 C CA . SER A 1 87 ? -3.030 6.610 11.460 1.00 83.12 87 SER A CA 1
ATOM 677 C C . SER A 1 87 ? -3.514 7.610 12.500 1.00 83.12 87 SER A C 1
ATOM 679 O O . SER A 1 87 ? -4.719 7.832 12.583 1.00 83.12 87 SER A O 1
ATOM 681 N N . ASP A 1 88 ? -2.605 8.240 13.243 1.00 85.69 88 ASP A N 1
ATOM 682 C CA . ASP A 1 88 ? -2.954 9.193 14.300 1.00 85.69 88 ASP A CA 1
ATOM 683 C C . ASP A 1 88 ? -3.550 10.470 13.703 1.00 85.69 88 ASP A C 1
ATOM 685 O O . ASP A 1 88 ? -4.624 10.906 14.110 1.00 85.69 88 ASP A O 1
ATOM 689 N N . VAL A 1 89 ? -2.930 11.003 12.644 1.00 89.19 89 VAL A N 1
ATOM 690 C CA . VAL A 1 89 ? -3.469 12.154 11.900 1.00 89.19 89 VAL A CA 1
ATOM 691 C C . VAL A 1 89 ? -4.841 11.828 11.303 1.00 89.19 89 VAL A C 1
ATOM 693 O O . VAL A 1 89 ? -5.765 12.641 11.380 1.00 89.19 89 VAL A O 1
ATOM 696 N N . ALA A 1 90 ? -5.000 10.632 10.726 1.00 89.44 90 ALA A N 1
ATOM 697 C CA . ALA A 1 90 ? -6.283 10.188 10.187 1.00 89.44 90 ALA A CA 1
ATOM 698 C C . ALA A 1 90 ? -7.352 10.039 11.283 1.00 89.44 90 ALA A C 1
ATOM 700 O O . ALA A 1 90 ? -8.513 10.382 11.049 1.00 89.44 90 ALA A O 1
ATOM 701 N N . MET A 1 91 ? -6.969 9.565 12.472 1.00 88.69 91 MET A N 1
ATOM 702 C CA . MET A 1 91 ? -7.866 9.444 13.618 1.00 88.69 91 MET A CA 1
ATOM 703 C C . MET A 1 91 ? -8.316 10.818 14.112 1.00 88.69 91 MET A C 1
ATOM 705 O O . MET A 1 91 ? -9.518 11.050 14.205 1.00 88.69 91 MET A O 1
ATOM 709 N N . SER A 1 92 ? -7.392 11.761 14.321 1.00 89.62 92 SER A N 1
ATOM 710 C CA . SER A 1 92 ? -7.737 13.126 14.741 1.00 89.62 92 SER A CA 1
ATOM 711 C C . SER A 1 92 ? -8.672 13.821 13.744 1.00 89.62 92 SER A C 1
ATOM 713 O O . SER A 1 92 ? -9.614 14.511 14.136 1.00 89.62 92 SER A O 1
ATOM 715 N N . ALA A 1 93 ? -8.467 13.611 12.439 1.00 91.25 93 ALA A N 1
ATOM 716 C CA . ALA A 1 93 ? -9.378 14.121 11.416 1.00 91.25 93 ALA A CA 1
ATOM 717 C C . ALA A 1 93 ? -10.773 13.471 11.495 1.00 91.25 93 ALA A C 1
ATOM 719 O O . ALA A 1 93 ? -11.784 14.162 11.356 1.00 91.25 93 ALA A O 1
ATOM 720 N N . ALA A 1 94 ? -10.846 12.160 11.742 1.00 91.56 94 ALA A N 1
ATOM 721 C CA . ALA A 1 94 ? -12.112 11.448 11.909 1.00 91.56 94 ALA A CA 1
ATOM 722 C C . ALA A 1 94 ? -12.867 11.898 13.172 1.00 91.56 94 ALA A C 1
ATOM 724 O O . ALA A 1 94 ? -14.077 12.108 13.112 1.00 91.56 94 ALA A O 1
ATOM 725 N N . GLU A 1 95 ? -12.168 12.102 14.290 1.00 91.88 95 GLU A N 1
ATOM 726 C CA . GLU A 1 95 ? -12.735 12.635 15.537 1.00 91.88 95 GLU A CA 1
ATOM 727 C C . GLU A 1 95 ? -13.310 14.040 15.342 1.00 91.88 95 GLU A C 1
ATOM 729 O O . GLU A 1 95 ? -14.425 14.320 15.791 1.00 91.88 95 GLU A O 1
ATOM 734 N N . SER A 1 96 ? -12.589 14.894 14.610 1.00 92.31 96 SER A N 1
ATOM 735 C CA . SER A 1 96 ? -13.057 16.229 14.229 1.00 92.31 96 SER A CA 1
ATOM 736 C C . SER A 1 96 ? -14.337 16.169 13.384 1.00 92.31 96 SER A C 1
ATOM 738 O O . SER A 1 96 ? -15.307 16.866 13.681 1.00 92.31 96 SER A O 1
ATOM 740 N N . LEU A 1 97 ? -14.395 15.276 12.389 1.00 92.69 97 LEU A N 1
ATOM 741 C CA . LEU A 1 97 ? -15.576 15.090 11.533 1.00 92.69 97 LEU A CA 1
ATOM 742 C C . LEU A 1 97 ? -16.785 14.504 12.270 1.00 92.69 97 LEU A C 1
ATOM 744 O O . LEU A 1 97 ? -17.920 14.875 11.977 1.00 92.69 97 LEU A O 1
ATOM 748 N N . LEU A 1 98 ? -16.557 13.585 13.207 1.00 92.44 98 LEU A N 1
ATOM 749 C CA . LEU A 1 98 ? -17.615 12.958 14.003 1.00 92.44 98 LEU A CA 1
ATOM 750 C C . LEU A 1 98 ? -18.089 13.845 15.165 1.00 92.44 98 LEU A C 1
ATOM 752 O O . LEU A 1 98 ? -19.010 13.459 15.883 1.00 92.44 98 LEU A O 1
ATOM 756 N N . GLY A 1 99 ? -17.485 15.025 15.349 1.00 85.50 99 GLY A N 1
ATOM 757 C CA . GLY A 1 99 ? -17.834 15.953 16.424 1.00 85.50 99 GLY A CA 1
ATOM 758 C C . GLY A 1 99 ? -17.450 15.437 17.812 1.00 85.50 99 GLY A C 1
ATOM 759 O O . GLY A 1 99 ? -18.073 15.823 18.796 1.00 85.50 99 GLY A O 1
ATOM 760 N N . MET A 1 100 ? -16.448 14.556 17.894 1.00 74.12 100 MET A N 1
ATOM 761 C CA . MET A 1 100 ? -15.984 13.945 19.147 1.00 74.12 100 MET A CA 1
ATOM 762 C C . MET A 1 100 ? -14.882 14.756 19.845 1.00 74.12 100 MET A C 1
ATOM 764 O O . MET A 1 100 ? -14.398 14.334 20.890 1.00 74.12 100 MET A O 1
ATOM 768 N N . MET A 1 101 ? -14.491 15.914 19.298 1.00 54.66 101 MET A N 1
ATOM 769 C CA . MET A 1 101 ? -13.602 16.853 19.988 1.00 54.66 101 MET A CA 1
ATOM 770 C C . MET A 1 101 ? -14.320 17.462 21.205 1.00 54.66 101 MET A C 1
ATOM 772 O O . MET A 1 101 ? -15.113 18.396 21.059 1.00 54.66 101 MET A O 1
ATOM 776 N N . GLN A 1 102 ? -14.022 16.937 22.394 1.00 52.41 102 GLN A N 1
ATOM 777 C CA . GLN A 1 102 ? -14.065 17.678 23.657 1.00 52.41 102 GLN A CA 1
ATOM 778 C C . GLN A 1 102 ? -12.642 17.900 24.151 1.00 52.41 102 GLN A C 1
ATOM 780 O O . GLN A 1 102 ? -11.868 16.917 24.150 1.00 52.41 102 GLN A O 1
#

Secondary structure (DSSP, 8-state):
-TTSHHHHHHHHHHHHHHHTT-HHHHHHHHHHHHHHHHHHHHHHIIIIISPPS--PPPPPPPHHHHHHHHHHHHHHHHHHHSHHHHHHHHHHHHHHHTT---

Solvent-accessible surface 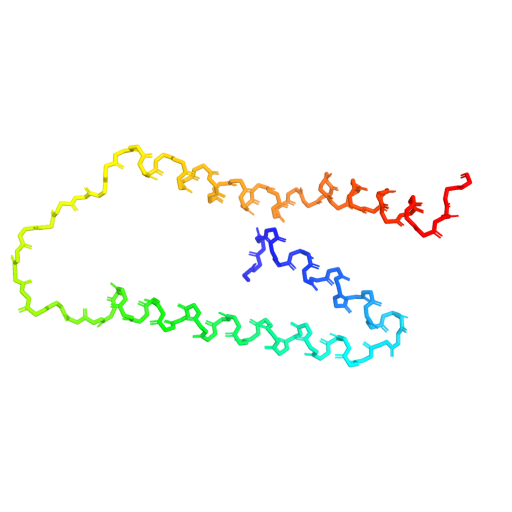area (backbone atoms only — not comparable to full-atom values): 5910 Å² total; per-residue (Å²): 101,89,57,28,35,74,39,53,58,52,49,53,52,37,53,50,20,54,77,68,67,35,58,67,58,28,50,50,55,52,52,53,51,51,48,52,50,56,57,52,46,57,52,50,45,57,74,74,70,53,82,76,94,71,90,70,85,84,77,78,81,57,65,85,57,50,52,59,52,52,51,52,52,52,48,36,37,50,45,23,69,53,36,60,74,59,51,52,55,53,45,55,52,48,35,56,74,71,67,64,76,124

Foldseek 3Di:
DQLFLVVVVLVVQLVVCVVVVNVVSNVCSVVVVVVVVVVVVVVCCVPPVDDDPDPPDDDDDDPVVVVVVVVVVVVRNVCSVVVPVVVVVVVVVVCVVVVVDD

Mean predicted aligned error: 6.23 Å

pLDDT: mean 88.76, std 8.05, range [52.41, 96.75]